Protein AF-A0A6B3IDU0-F1 (afdb_monomer)

Mean predicted aligned error: 4.86 Å

Solvent-accessible surface area (backbone atoms only — not comparable to full-atom values): 6819 Å² total; per-residue (Å²): 132,89,89,70,59,67,70,58,56,51,50,53,56,54,69,70,47,87,45,62,34,51,61,68,54,34,66,73,42,41,53,74,62,58,71,74,52,50,71,66,61,57,57,69,52,34,44,74,74,68,53,66,44,66,56,91,91,54,57,40,44,40,74,46,51,68,69,54,53,53,48,51,54,50,52,57,65,67,66,50,95,47,47,75,79,62,84,89,85,80,62,93,84,54,52,72,68,60,46,50,51,53,54,48,49,42,48,73,66,59,81

Secondary structure (DSSP, 8-state):
-----HHHHHHHHHHT---EE-HHHHHHS-HHHHHTS-HHHHHHT-EE-S-EE--TT-SS-EE--HHHHHHHHHHHHHH-SSGGG------TTS-HHHHHHHHHHHHHHT-

Foldseek 3Di:
DDDDDPVRVLVVVLVPDPAEDEQVNQVPDFPVRVVPDDPVRVSVNHYYDADWDAPVPRRTIGGDHPVVVVVVVVVVLVPDPDLVVDDFDDDPVDDPVVVVVSVVVSVVSPD

pLDDT: mean 92.63, std 10.54, range [47.56, 98.62]

Structure (mmCIF, N/CA/C/O backbone):
data_AF-A0A6B3IDU0-F1
#
_entry.id   AF-A0A6B3IDU0-F1
#
loop_
_atom_site.group_PDB
_atom_site.id
_atom_site.type_symbol
_atom_site.label_atom_id
_atom_site.label_alt_id
_atom_site.label_comp_id
_atom_site.label_asym_id
_atom_site.label_entity_id
_atom_site.label_seq_id
_atom_site.pdbx_PDB_ins_code
_atom_site.Cartn_x
_atom_site.Cartn_y
_atom_site.Cartn_z
_atom_site.occupancy
_atom_site.B_iso_or_equiv
_atom_site.auth_seq_id
_atom_site.auth_comp_id
_atom_site.auth_asym_id
_atom_site.auth_atom_id
_atom_site.pdbx_PDB_model_num
ATOM 1 N N . THR A 1 1 ? 36.444 5.168 0.606 1.00 47.56 1 THR A N 1
ATOM 2 C CA . THR A 1 1 ? 35.590 3.972 0.461 1.00 47.56 1 THR A CA 1
ATOM 3 C C . THR A 1 1 ? 34.198 4.392 0.865 1.00 47.56 1 THR A C 1
ATOM 5 O O . THR A 1 1 ? 34.074 4.953 1.944 1.00 47.56 1 THR A O 1
ATOM 8 N N . ALA A 1 2 ? 33.198 4.278 -0.009 1.00 50.19 2 ALA A N 1
ATOM 9 C CA . ALA A 1 2 ? 31.822 4.598 0.369 1.00 50.19 2 ALA A CA 1
ATOM 10 C C . ALA A 1 2 ? 31.266 3.415 1.167 1.00 50.19 2 ALA A C 1
ATOM 12 O O . ALA A 1 2 ? 31.223 2.303 0.647 1.00 50.19 2 ALA A O 1
ATOM 13 N N . GLU A 1 3 ? 30.906 3.642 2.424 1.00 48.06 3 GLU A N 1
ATOM 14 C CA . GLU A 1 3 ? 30.208 2.656 3.241 1.00 48.06 3 GLU A CA 1
ATOM 15 C C . GLU A 1 3 ? 28.713 2.871 3.008 1.00 48.06 3 GLU A C 1
ATOM 17 O O . GLU A 1 3 ? 28.157 3.906 3.374 1.00 48.06 3 GLU A O 1
ATOM 22 N N . PHE A 1 4 ? 28.075 1.944 2.299 1.00 59.47 4 PHE A N 1
ATOM 23 C CA . PHE A 1 4 ? 26.640 1.992 2.065 1.00 59.47 4 PHE A CA 1
ATOM 24 C C . PHE A 1 4 ? 26.012 0.669 2.474 1.00 59.47 4 PHE A C 1
ATOM 26 O O . PHE A 1 4 ? 26.551 -0.407 2.222 1.00 59.47 4 PHE A O 1
ATOM 33 N N . CYS A 1 5 ? 24.840 0.756 3.097 1.00 72.94 5 CYS A N 1
ATOM 34 C CA . CYS A 1 5 ? 23.978 -0.399 3.274 1.00 72.94 5 CYS A CA 1
ATOM 35 C C . CYS A 1 5 ? 23.537 -0.878 1.883 1.00 72.94 5 CYS A C 1
ATOM 37 O O . CYS A 1 5 ? 22.957 -0.100 1.124 1.00 72.94 5 CYS A O 1
ATOM 39 N N . GLU A 1 6 ? 23.804 -2.140 1.542 1.00 71.12 6 GLU A N 1
ATOM 40 C CA . GLU A 1 6 ? 23.439 -2.757 0.256 1.00 71.12 6 GLU A CA 1
ATOM 41 C C . GLU A 1 6 ? 21.953 -2.543 -0.082 1.00 71.12 6 GLU A C 1
ATOM 43 O O . GLU A 1 6 ? 21.605 -2.156 -1.199 1.00 71.12 6 GLU A O 1
ATOM 48 N N . ASN A 1 7 ? 21.081 -2.670 0.923 1.00 69.56 7 ASN A N 1
ATOM 49 C CA . ASN A 1 7 ? 19.646 -2.414 0.785 1.00 69.56 7 ASN A CA 1
ATOM 50 C C . ASN A 1 7 ? 19.338 -0.950 0.435 1.00 69.56 7 ASN A C 1
ATOM 52 O O . ASN A 1 7 ? 18.393 -0.677 -0.305 1.00 69.56 7 ASN A O 1
ATOM 56 N N . GLY A 1 8 ? 20.141 -0.010 0.940 1.00 71.06 8 GLY A N 1
ATOM 57 C CA . GLY A 1 8 ? 20.034 1.409 0.609 1.00 71.06 8 GLY A CA 1
ATOM 58 C C . GLY A 1 8 ? 20.405 1.687 -0.848 1.00 71.06 8 GLY A C 1
ATOM 59 O O . GLY A 1 8 ? 19.652 2.353 -1.552 1.00 71.06 8 GLY A O 1
ATOM 60 N N . ALA A 1 9 ? 21.513 1.122 -1.335 1.00 74.50 9 ALA A N 1
ATOM 61 C CA . ALA A 1 9 ? 21.925 1.286 -2.731 1.00 74.50 9 ALA A CA 1
ATOM 62 C C . ALA A 1 9 ? 20.937 0.643 -3.716 1.00 74.50 9 ALA A C 1
ATOM 64 O O . ALA A 1 9 ? 20.607 1.245 -4.740 1.00 74.50 9 ALA A O 1
ATOM 65 N N . LYS A 1 10 ? 20.412 -0.546 -3.387 1.00 74.81 10 LYS A N 1
ATOM 66 C CA . LYS A 1 10 ? 19.374 -1.213 -4.182 1.00 74.81 10 LYS A CA 1
ATOM 67 C C . LYS A 1 10 ? 18.106 -0.363 -4.283 1.00 74.81 10 LYS A C 1
ATOM 69 O O . LYS A 1 10 ? 17.592 -0.173 -5.380 1.00 74.81 10 LYS A O 1
ATOM 74 N N . ALA A 1 11 ? 17.643 0.191 -3.163 1.00 75.19 11 ALA A N 1
ATOM 75 C CA . ALA A 1 11 ? 16.462 1.046 -3.134 1.00 75.19 11 ALA A CA 1
ATOM 76 C C . ALA A 1 11 ? 16.614 2.293 -4.016 1.00 75.19 11 ALA A C 1
ATOM 78 O O . ALA A 1 11 ? 15.707 2.610 -4.778 1.00 75.19 11 ALA A O 1
ATOM 79 N N . VAL A 1 12 ? 17.768 2.965 -3.953 1.00 78.25 12 VAL A N 1
ATOM 80 C CA . VAL A 1 12 ? 18.049 4.142 -4.793 1.00 78.25 12 VAL A CA 1
ATOM 81 C C . VAL A 1 12 ? 18.056 3.768 -6.278 1.00 78.25 12 VAL A C 1
ATOM 83 O O . VAL A 1 12 ? 17.493 4.490 -7.098 1.00 78.25 12 VAL A O 1
ATOM 86 N N . ALA A 1 13 ? 18.656 2.630 -6.637 1.00 78.00 13 ALA A N 1
ATOM 87 C CA . ALA A 1 13 ? 18.668 2.155 -8.020 1.00 78.00 13 ALA A CA 1
ATOM 88 C C . ALA A 1 13 ? 17.258 1.807 -8.534 1.00 78.00 13 ALA A C 1
ATOM 90 O O . ALA A 1 13 ? 16.927 2.115 -9.679 1.00 78.00 13 ALA A O 1
ATOM 91 N N . GLU A 1 14 ? 16.422 1.191 -7.695 1.00 82.44 14 GLU A N 1
ATOM 92 C CA . GLU A 1 14 ? 15.023 0.891 -8.017 1.00 82.44 14 GLU A CA 1
ATOM 93 C C . GLU A 1 14 ? 14.173 2.164 -8.131 1.00 82.44 14 GLU A C 1
ATOM 95 O O . GLU A 1 14 ? 13.325 2.251 -9.014 1.00 82.44 14 GLU A O 1
ATOM 100 N N . GLU A 1 15 ? 14.426 3.180 -7.305 1.00 80.25 15 GLU A N 1
ATOM 101 C CA . GLU A 1 15 ? 13.730 4.468 -7.371 1.00 80.25 15 GLU A CA 1
ATOM 102 C C . GLU A 1 15 ? 14.104 5.276 -8.624 1.00 80.25 15 GLU A C 1
ATOM 104 O O . GLU A 1 15 ? 13.239 5.898 -9.245 1.00 80.25 15 GLU A O 1
ATOM 109 N N . ALA A 1 16 ? 15.373 5.222 -9.037 1.00 86.00 16 ALA A N 1
ATOM 110 C CA . ALA A 1 16 ? 15.890 5.915 -10.217 1.00 86.00 16 ALA A CA 1
ATOM 111 C C . ALA A 1 16 ? 15.565 5.214 -11.553 1.00 86.00 16 ALA A C 1
ATOM 113 O O . ALA A 1 16 ? 15.979 5.683 -12.617 1.00 86.00 16 ALA A O 1
ATOM 114 N N . THR A 1 17 ? 14.847 4.086 -11.531 1.00 89.44 17 THR A N 1
ATOM 115 C CA . THR A 1 17 ? 14.496 3.348 -12.749 1.00 89.44 17 THR A CA 1
ATOM 116 C C . THR A 1 17 ? 13.608 4.169 -13.689 1.00 89.44 17 THR A C 1
ATOM 118 O O . THR A 1 17 ? 12.692 4.875 -13.271 1.00 89.44 17 THR A O 1
ATOM 121 N N . LEU A 1 18 ? 13.832 4.021 -14.997 1.00 93.06 18 LEU A N 1
ATOM 122 C CA . LEU A 1 18 ? 12.943 4.565 -16.033 1.00 93.06 18 LEU A CA 1
ATOM 123 C C . LEU A 1 18 ? 11.865 3.562 -16.470 1.00 93.06 18 LEU A C 1
ATOM 125 O O . LEU A 1 18 ? 10.950 3.926 -17.211 1.00 93.06 18 LEU A O 1
ATOM 129 N N . ARG A 1 19 ? 11.965 2.300 -16.029 1.00 95.12 19 ARG A N 1
ATOM 130 C CA . ARG A 1 19 ? 10.977 1.261 -16.340 1.00 95.12 19 ARG A CA 1
ATOM 131 C C . ARG A 1 19 ? 9.697 1.507 -15.553 1.00 95.12 19 ARG A C 1
ATOM 133 O O . ARG A 1 19 ? 9.732 1.936 -14.400 1.00 95.12 19 ARG A O 1
ATOM 140 N N . ARG A 1 20 ? 8.564 1.206 -16.176 1.00 95.44 20 ARG A N 1
ATOM 141 C CA . ARG A 1 20 ? 7.237 1.430 -15.610 1.00 95.44 20 ARG A CA 1
ATOM 142 C C . ARG A 1 20 ? 6.427 0.152 -15.683 1.00 95.44 20 ARG A C 1
ATOM 144 O O . ARG A 1 20 ? 6.359 -0.471 -16.738 1.00 95.44 20 ARG A O 1
ATOM 151 N N . VAL A 1 21 ? 5.780 -0.166 -14.574 1.00 97.06 21 VAL A N 1
ATOM 152 C CA . VAL A 1 21 ? 4.758 -1.200 -14.484 1.00 97.06 21 VAL A 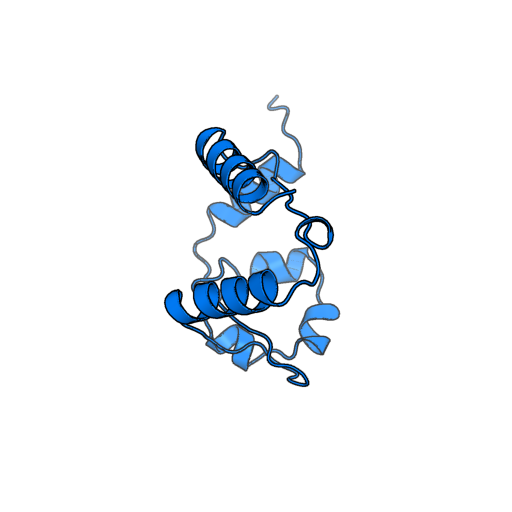CA 1
ATOM 153 C C . VAL A 1 21 ? 3.411 -0.509 -14.658 1.00 97.06 21 VAL A C 1
ATOM 155 O O . VAL A 1 21 ? 2.944 0.201 -13.764 1.00 97.06 21 VAL A O 1
ATOM 158 N N . THR A 1 22 ? 2.835 -0.678 -15.846 1.00 95.94 22 THR A N 1
ATOM 159 C CA . THR A 1 22 ? 1.499 -0.197 -16.213 1.00 95.94 22 THR A CA 1
ATOM 160 C C . THR A 1 22 ? 0.437 -1.228 -15.818 1.00 95.94 22 THR A C 1
ATOM 162 O O . THR A 1 22 ? 0.772 -2.378 -15.527 1.00 95.94 22 THR A O 1
ATOM 165 N N . PRO A 1 23 ? -0.856 -0.870 -15.829 1.00 95.44 23 PRO A N 1
ATOM 166 C CA . PRO A 1 23 ? -1.935 -1.831 -15.593 1.00 95.44 23 PRO A CA 1
ATOM 167 C C . PRO A 1 23 ? -1.909 -3.063 -16.501 1.00 95.44 23 PRO A C 1
ATOM 169 O O . PRO A 1 23 ? -2.250 -4.148 -16.039 1.00 95.44 23 PRO A O 1
ATOM 172 N N . ASP A 1 24 ? -1.434 -2.938 -17.741 1.00 95.88 24 ASP A N 1
ATOM 173 C CA . ASP A 1 24 ? -1.317 -4.076 -18.663 1.00 95.88 24 ASP A CA 1
ATOM 174 C C . ASP A 1 24 ? -0.414 -5.187 -18.107 1.00 95.88 24 ASP A C 1
ATOM 176 O O . ASP A 1 24 ? -0.669 -6.368 -18.341 1.00 95.88 24 ASP A O 1
ATOM 180 N N . PHE A 1 25 ? 0.613 -4.835 -17.323 1.00 97.62 25 PHE A N 1
ATOM 181 C CA . PHE A 1 25 ? 1.454 -5.822 -16.646 1.00 97.62 25 PHE A CA 1
ATOM 182 C C . PHE A 1 25 ? 0.627 -6.671 -15.677 1.00 97.62 25 PHE A C 1
ATOM 184 O O . PHE A 1 25 ? 0.713 -7.895 -15.701 1.00 97.62 25 PHE A O 1
ATOM 191 N N . PHE A 1 26 ? -0.199 -6.032 -14.852 1.00 97.38 26 PHE A N 1
ATOM 192 C CA . PHE A 1 26 ? -1.033 -6.718 -13.871 1.00 97.38 26 PHE A CA 1
ATOM 193 C C . PHE A 1 26 ? -2.171 -7.511 -14.521 1.00 97.38 26 PHE A C 1
ATOM 195 O O . PHE A 1 26 ? -2.460 -8.627 -14.095 1.00 97.38 26 PHE A O 1
ATOM 202 N N . ALA A 1 27 ? -2.738 -7.003 -15.618 1.00 95.50 27 ALA A N 1
ATOM 203 C CA . ALA A 1 27 ? -3.691 -7.756 -16.427 1.00 95.50 27 ALA A CA 1
ATOM 204 C C . ALA A 1 27 ? -3.049 -9.017 -17.038 1.00 95.50 27 ALA A C 1
ATOM 206 O O . ALA A 1 27 ? -3.694 -10.061 -17.126 1.00 95.50 27 ALA A O 1
ATOM 207 N N . ALA A 1 28 ? -1.768 -8.957 -17.418 1.00 96.75 28 ALA A N 1
ATOM 208 C CA . ALA A 1 28 ? -1.048 -10.073 -18.029 1.00 96.75 28 ALA A CA 1
ATOM 209 C C . ALA A 1 28 ? -0.546 -11.134 -17.030 1.00 96.75 28 ALA A C 1
ATOM 211 O O . ALA A 1 28 ? -0.449 -12.303 -17.412 1.00 96.75 28 ALA A O 1
ATOM 212 N N . HIS A 1 29 ? -0.331 -10.80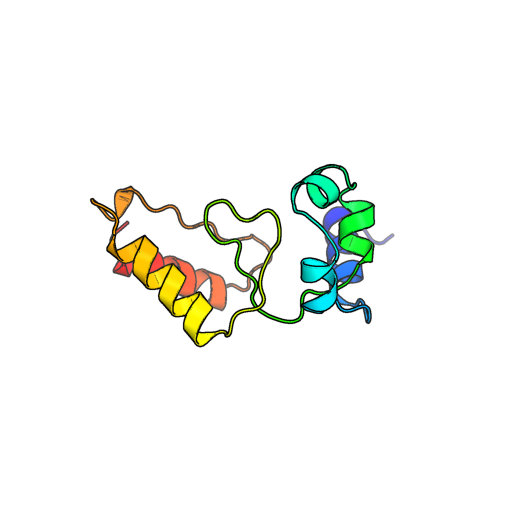2 -15.752 1.00 97.81 29 HIS A N 1
ATOM 213 C CA . HIS A 1 29 ? 0.260 -11.724 -14.767 1.00 97.81 29 HIS A CA 1
ATOM 214 C C . HIS A 1 29 ? -0.709 -12.096 -13.627 1.00 97.81 29 HIS A C 1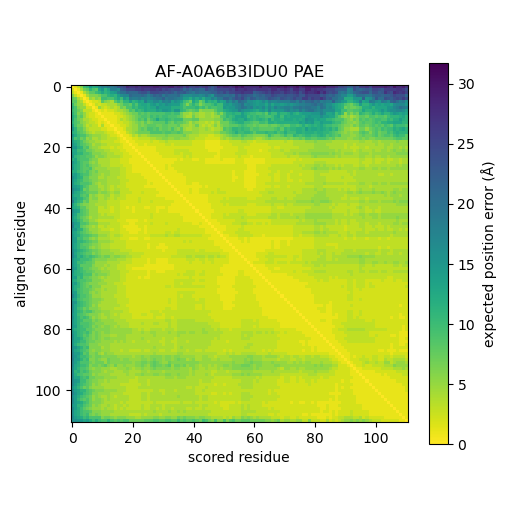
ATOM 216 O O . HIS A 1 29 ? -1.068 -11.221 -12.836 1.00 97.81 29 HIS A O 1
ATOM 222 N N . PRO A 1 30 ? -1.101 -13.380 -13.483 1.00 98.12 30 PRO A N 1
ATOM 223 C CA . PRO A 1 30 ? -1.797 -13.845 -12.288 1.00 98.12 30 PRO A CA 1
ATOM 224 C C . PRO A 1 30 ? -0.945 -13.660 -11.033 1.00 98.12 30 PRO A C 1
ATOM 226 O O . PRO A 1 30 ? 0.276 -13.811 -11.071 1.00 98.12 30 PRO A O 1
ATOM 229 N N . VAL A 1 31 ? -1.593 -13.458 -9.891 1.00 98.00 31 VAL A N 1
ATOM 230 C CA . VAL A 1 31 ? -0.944 -13.388 -8.575 1.00 98.00 31 VAL A CA 1
ATOM 231 C C . VAL A 1 31 ? -0.131 -14.652 -8.294 1.00 98.00 31 VAL A C 1
ATOM 233 O O . VAL A 1 31 ? 0.986 -14.558 -7.792 1.00 98.00 31 VAL A O 1
ATOM 236 N N . ALA A 1 32 ? -0.650 -15.824 -8.673 1.00 98.12 32 ALA A N 1
ATOM 237 C CA . ALA A 1 32 ? 0.053 -17.095 -8.506 1.00 98.12 32 ALA A CA 1
ATOM 238 C C . ALA A 1 32 ? 1.386 -17.142 -9.277 1.00 98.12 32 ALA A C 1
ATOM 240 O O . ALA A 1 32 ? 2.378 -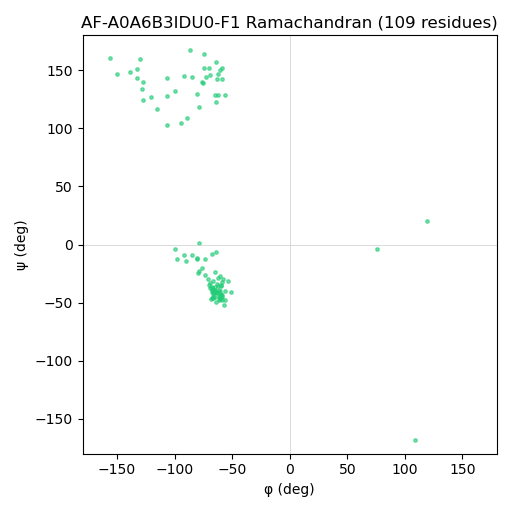17.611 -8.734 1.00 98.12 32 ALA A O 1
ATOM 241 N N . ASP A 1 33 ? 1.436 -16.596 -10.497 1.00 97.94 33 ASP A N 1
ATOM 242 C CA . ASP A 1 33 ? 2.679 -16.491 -11.274 1.00 97.94 33 ASP A CA 1
ATOM 243 C C . ASP A 1 33 ? 3.657 -15.515 -10.606 1.00 97.94 33 ASP A C 1
ATOM 245 O O . ASP A 1 33 ? 4.827 -15.834 -10.401 1.00 97.94 33 ASP A O 1
ATOM 249 N N . LEU A 1 34 ? 3.173 -14.341 -10.183 1.00 97.06 34 LEU A N 1
ATOM 250 C CA . LEU A 1 34 ? 4.003 -13.345 -9.496 1.00 97.06 34 LEU A CA 1
ATOM 251 C C . LEU A 1 34 ? 4.624 -13.890 -8.200 1.00 97.06 34 LEU A C 1
ATOM 253 O O . LEU A 1 34 ? 5.767 -13.548 -7.893 1.00 97.06 34 LEU A O 1
ATOM 257 N N . ALA A 1 35 ? 3.910 -14.754 -7.473 1.00 97.19 35 ALA A N 1
ATOM 258 C CA . ALA A 1 35 ? 4.387 -15.384 -6.242 1.00 97.19 35 ALA A CA 1
ATOM 259 C C . ALA A 1 35 ? 5.586 -16.328 -6.459 1.00 97.19 35 ALA A C 1
ATOM 261 O O . ALA A 1 35 ? 6.371 -16.540 -5.535 1.00 97.19 35 ALA A O 1
ATOM 262 N N . GLU A 1 36 ? 5.767 -16.861 -7.671 1.00 97.94 36 GLU A N 1
ATOM 263 C CA . GLU A 1 36 ? 6.910 -17.712 -8.029 1.00 97.94 36 GLU A CA 1
ATOM 264 C C . GLU A 1 36 ? 8.148 -16.902 -8.457 1.00 97.94 36 GLU A C 1
ATOM 266 O O . GLU A 1 36 ? 9.242 -17.451 -8.634 1.00 97.94 36 GLU A O 1
ATOM 271 N N . ARG A 1 37 ? 8.012 -15.583 -8.645 1.00 97.62 37 ARG A N 1
ATOM 272 C CA . ARG A 1 37 ? 9.102 -14.722 -9.116 1.00 97.62 37 ARG A CA 1
ATOM 273 C C . ARG A 1 37 ? 9.981 -14.255 -7.963 1.00 97.62 37 ARG A C 1
ATOM 275 O O . ARG A 1 37 ? 9.525 -13.936 -6.870 1.00 97.62 37 ARG A O 1
ATOM 282 N N . SER A 1 38 ? 11.283 -14.147 -8.222 1.00 96.69 38 SER A N 1
ATOM 283 C CA . SER A 1 38 ? 12.213 -13.604 -7.232 1.00 96.69 38 SER A CA 1
ATOM 284 C C . SER A 1 38 ? 11.994 -12.103 -7.031 1.00 96.69 38 SER A C 1
ATOM 286 O O . SER A 1 38 ? 11.644 -11.381 -7.965 1.00 96.69 38 SER A O 1
ATOM 288 N N . GLY A 1 39 ? 12.305 -11.594 -5.835 1.00 91.38 39 GLY A N 1
ATOM 289 C CA . GLY A 1 39 ? 12.265 -10.151 -5.570 1.00 91.38 39 GLY A CA 1
ATOM 290 C C . GLY A 1 39 ? 13.167 -9.340 -6.509 1.00 91.38 39 GLY A C 1
ATOM 291 O O . GLY A 1 39 ? 12.844 -8.207 -6.847 1.00 91.38 39 GLY A O 1
ATOM 292 N N . TYR A 1 40 ? 14.272 -9.928 -6.985 1.00 91.06 40 TYR A N 1
ATOM 293 C CA . TYR A 1 40 ? 15.099 -9.315 -8.026 1.00 91.06 40 TYR A CA 1
ATOM 294 C C . TYR A 1 40 ? 14.331 -9.183 -9.344 1.00 91.06 40 TYR A C 1
ATOM 296 O O . TYR A 1 40 ? 14.288 -8.096 -9.912 1.00 91.06 40 TYR A O 1
ATOM 304 N N . TRP A 1 41 ? 13.688 -10.259 -9.809 1.00 95.62 41 TRP A N 1
ATOM 305 C CA . TRP A 1 41 ? 12.878 -10.219 -11.025 1.00 95.62 41 TRP A CA 1
ATOM 306 C C . TRP A 1 41 ? 11.748 -9.193 -10.906 1.00 95.62 41 TRP A C 1
ATOM 308 O O . TRP A 1 41 ? 11.580 -8.383 -11.814 1.00 95.62 41 TRP A O 1
ATOM 318 N N . LEU A 1 42 ? 11.036 -9.171 -9.773 1.00 94.94 42 LEU A N 1
ATOM 319 C CA . LEU A 1 42 ? 9.951 -8.218 -9.511 1.00 94.94 42 LEU A CA 1
ATOM 320 C C . LEU A 1 42 ? 10.456 -6.768 -9.547 1.00 94.94 42 LEU A C 1
ATOM 322 O O . LEU A 1 42 ? 9.888 -5.936 -10.252 1.00 94.94 42 LEU A O 1
ATOM 326 N N . GLY A 1 43 ? 11.577 -6.475 -8.880 1.00 91.50 43 GLY A N 1
ATOM 327 C CA . GLY A 1 43 ? 12.186 -5.140 -8.893 1.00 91.50 43 GLY A CA 1
ATOM 328 C C . GLY A 1 43 ? 12.645 -4.686 -10.286 1.00 91.50 43 GLY A C 1
ATOM 329 O O . GLY A 1 43 ? 12.623 -3.496 -10.596 1.00 91.50 43 GLY A O 1
ATOM 330 N N . GLN A 1 44 ? 13.007 -5.619 -11.176 1.00 93.31 44 GLN A N 1
ATOM 331 C CA . GLN A 1 44 ? 13.404 -5.291 -12.550 1.00 93.31 44 GLN A CA 1
ATOM 332 C C . GLN A 1 44 ? 12.236 -4.882 -13.465 1.00 93.31 44 GLN A C 1
ATOM 334 O O . GLN A 1 44 ? 12.511 -4.325 -14.534 1.00 93.31 44 GLN A O 1
ATOM 339 N N . GLN A 1 45 ? 10.975 -5.095 -13.067 1.00 95.19 45 GLN A N 1
ATOM 340 C CA . GLN A 1 45 ? 9.804 -4.718 -13.876 1.00 95.19 45 GLN A CA 1
ATOM 341 C C . GLN A 1 45 ? 9.566 -3.199 -13.891 1.00 95.19 45 GLN A C 1
ATOM 343 O O . GLN A 1 45 ? 9.065 -2.652 -14.873 1.00 95.19 45 GLN A O 1
ATOM 348 N N . GLY A 1 46 ? 10.018 -2.493 -12.851 1.00 94.62 46 GLY A N 1
ATOM 349 C CA . GLY A 1 46 ? 9.983 -1.035 -12.768 1.00 94.62 46 GLY A CA 1
ATOM 350 C C . GLY A 1 46 ? 8.960 -0.490 -11.776 1.00 94.62 46 GLY A C 1
ATOM 351 O O . GLY A 1 46 ? 8.412 -1.210 -10.945 1.00 94.62 46 GLY A O 1
ATOM 352 N N . ARG A 1 47 ? 8.719 0.821 -11.850 1.00 95.25 47 ARG A N 1
ATOM 353 C CA . ARG A 1 47 ? 7.855 1.537 -10.905 1.00 95.25 47 ARG A CA 1
ATOM 354 C C . ARG A 1 47 ? 6.380 1.365 -11.264 1.00 95.25 47 ARG A C 1
ATOM 356 O O . ARG A 1 47 ? 5.992 1.652 -12.395 1.00 95.25 47 ARG A O 1
ATOM 363 N N . ILE A 1 48 ? 5.561 0.971 -10.290 1.00 95.62 48 ILE A N 1
ATOM 364 C CA . ILE A 1 48 ? 4.096 0.944 -10.411 1.00 95.62 48 ILE A CA 1
ATOM 365 C C . ILE A 1 48 ? 3.582 2.368 -10.645 1.00 95.62 48 ILE A C 1
ATOM 367 O O . ILE A 1 48 ? 3.942 3.291 -9.911 1.00 95.62 48 ILE A O 1
ATOM 371 N N . THR A 1 49 ? 2.764 2.556 -11.682 1.00 95.75 49 THR A N 1
ATOM 372 C CA . THR A 1 49 ? 2.337 3.897 -12.120 1.00 95.75 49 THR A CA 1
ATOM 373 C C . THR A 1 49 ? 0.970 4.333 -11.609 1.00 95.75 49 THR A C 1
ATOM 375 O O . THR A 1 49 ? 0.633 5.506 -11.743 1.00 95.75 49 THR A O 1
ATOM 378 N N . GLN A 1 50 ? 0.175 3.420 -11.053 1.00 96.00 50 GLN A N 1
ATOM 379 C CA . GLN A 1 50 ? -1.190 3.692 -10.607 1.00 96.00 50 GLN A CA 1
ATOM 380 C C . GLN A 1 50 ? -1.641 2.699 -9.529 1.00 96.00 50 GLN A C 1
ATOM 382 O O . GLN A 1 50 ? -1.059 1.615 -9.436 1.00 96.00 50 GLN A O 1
ATOM 387 N N . PRO A 1 51 ? -2.675 3.038 -8.741 1.00 97.56 51 PRO A N 1
ATOM 388 C CA . PRO A 1 51 ? -3.281 2.100 -7.812 1.00 97.56 51 PRO A CA 1
ATOM 389 C C . PRO A 1 51 ? -3.817 0.857 -8.527 1.00 97.56 51 PRO A C 1
ATOM 391 O O . PRO A 1 51 ? -4.365 0.927 -9.632 1.00 97.56 51 PRO A O 1
ATOM 394 N N . VAL A 1 52 ? -3.665 -0.281 -7.862 1.00 97.19 52 VAL A N 1
ATOM 395 C CA . VAL A 1 52 ? -4.235 -1.554 -8.289 1.00 97.19 52 VAL A CA 1
ATOM 396 C C . VAL A 1 52 ? -4.913 -2.236 -7.110 1.00 97.19 52 VAL A C 1
ATOM 398 O O . VAL A 1 52 ? -4.521 -2.029 -5.962 1.00 97.19 52 VAL A O 1
ATOM 401 N N . TYR A 1 53 ? -5.930 -3.035 -7.395 1.00 97.56 53 TYR A N 1
ATOM 402 C CA . TYR A 1 53 ? -6.747 -3.730 -6.410 1.00 97.56 53 TYR A CA 1
ATOM 403 C C . TYR A 1 53 ? -6.914 -5.186 -6.816 1.00 97.56 53 TYR A C 1
ATOM 405 O O . TYR A 1 53 ? -7.007 -5.484 -8.000 1.00 97.56 53 TYR A O 1
ATOM 413 N N . LEU A 1 54 ? -6.919 -6.093 -5.847 1.00 97.50 54 LEU A N 1
ATOM 414 C CA . LEU A 1 54 ? -7.220 -7.500 -6.075 1.00 97.50 54 LEU A CA 1
ATOM 415 C C . LEU A 1 54 ? -8.614 -7.767 -5.500 1.00 97.50 54 LEU A C 1
ATOM 417 O O . LEU A 1 54 ? -8.733 -7.837 -4.276 1.00 97.50 54 LEU A O 1
ATOM 421 N N . PRO A 1 55 ? -9.659 -7.871 -6.341 1.00 96.69 55 PRO A N 1
ATOM 422 C CA . PRO A 1 55 ? -10.984 -8.247 -5.871 1.00 96.69 55 PRO A CA 1
ATOM 423 C C . PRO A 1 55 ? -10.975 -9.609 -5.183 1.00 96.69 55 PRO A C 1
ATOM 425 O O . PRO A 1 55 ? -10.172 -10.487 -5.511 1.00 96.69 55 PRO A O 1
ATOM 428 N N . GLU A 1 56 ? -11.901 -9.805 -4.250 1.00 96.44 56 GLU A N 1
ATOM 429 C CA . GLU A 1 56 ? -12.064 -11.095 -3.589 1.00 96.44 56 GLU A CA 1
ATOM 430 C C . GLU A 1 56 ? -12.312 -12.208 -4.622 1.00 96.44 56 GLU A C 1
ATOM 432 O O . GLU A 1 56 ? -13.164 -12.095 -5.504 1.00 96.44 56 GLU A O 1
ATOM 437 N N . GLY A 1 57 ? -11.525 -13.282 -4.534 1.00 97.50 57 GLY A N 1
ATOM 438 C CA . GLY A 1 57 ? -11.597 -14.421 -5.452 1.00 97.50 57 GLY A CA 1
ATOM 439 C C . GLY A 1 57 ? -10.982 -14.197 -6.840 1.00 97.50 57 GLY A C 1
ATOM 440 O O . GLY A 1 57 ? -10.923 -15.152 -7.615 1.00 97.50 57 GLY A O 1
ATOM 441 N N . ALA A 1 58 ? -10.502 -12.992 -7.165 1.00 97.88 58 ALA A N 1
ATOM 442 C CA . ALA A 1 58 ? -9.793 -12.741 -8.417 1.00 97.88 58 ALA A CA 1
ATOM 443 C C . ALA A 1 58 ? -8.367 -13.315 -8.386 1.00 97.88 58 ALA A C 1
ATOM 445 O O . ALA A 1 58 ? -7.727 -13.406 -7.338 1.00 97.88 58 ALA A O 1
ATOM 446 N N . ASP A 1 59 ? -7.845 -13.675 -9.559 1.00 98.19 59 ASP A N 1
ATOM 447 C CA . ASP A 1 59 ? -6.475 -14.168 -9.727 1.00 98.19 59 ASP A CA 1
ATOM 448 C C . ASP A 1 59 ? -5.509 -13.090 -10.241 1.00 98.19 59 ASP A C 1
ATOM 450 O O . ASP A 1 59 ? -4.315 -13.357 -10.363 1.00 98.19 59 ASP A O 1
ATOM 454 N N . ARG A 1 60 ? -5.998 -11.880 -10.545 1.00 98.38 60 ARG A N 1
ATOM 455 C CA . ARG A 1 60 ? -5.240 -10.765 -11.133 1.00 98.38 60 ARG A CA 1
ATOM 456 C C . ARG A 1 60 ? -5.622 -9.441 -10.494 1.00 98.38 60 ARG A C 1
ATOM 458 O O . ARG A 1 60 ? -6.769 -9.225 -10.119 1.00 98.38 60 ARG A O 1
ATOM 465 N N . TYR A 1 61 ? -4.648 -8.540 -10.430 1.00 98.12 61 TYR A N 1
ATOM 466 C CA . TYR A 1 61 ? -4.880 -7.169 -10.000 1.00 98.12 61 TYR A CA 1
ATOM 467 C C . TYR A 1 61 ? -5.562 -6.351 -11.104 1.00 98.12 61 TYR A C 1
ATOM 469 O O . TYR A 1 61 ? -5.184 -6.417 -12.274 1.00 98.12 61 TYR A O 1
ATOM 477 N N . GLU A 1 62 ? -6.509 -5.513 -10.704 1.00 97.44 62 GLU A N 1
ATOM 478 C CA . GLU A 1 62 ? -7.228 -4.570 -11.548 1.00 97.44 62 GLU A CA 1
ATOM 479 C C . GLU A 1 62 ? -6.761 -3.138 -11.296 1.00 97.44 62 GLU A C 1
ATOM 481 O O . GLU A 1 62 ? -6.483 -2.729 -10.168 1.00 97.44 62 GLU A O 1
ATOM 486 N N . ALA A 1 63 ? -6.703 -2.349 -12.362 1.00 97.62 63 ALA A N 1
ATOM 487 C CA . ALA A 1 63 ? -6.488 -0.914 -12.288 1.00 97.62 63 ALA A CA 1
ATOM 488 C C . ALA A 1 63 ? -7.657 -0.216 -11.589 1.00 97.62 63 ALA A C 1
ATOM 490 O O . ALA A 1 63 ? -8.793 -0.341 -12.042 1.00 97.62 63 ALA A O 1
ATOM 491 N N . ILE A 1 64 ? -7.378 0.608 -10.579 1.00 97.94 64 ILE A N 1
ATOM 492 C CA . ILE A 1 64 ? -8.397 1.478 -9.980 1.00 97.94 64 ILE A CA 1
ATOM 493 C C . ILE A 1 64 ? -7.906 2.922 -9.887 1.00 97.94 64 ILE A C 1
ATOM 495 O O . ILE A 1 64 ? -6.708 3.204 -9.953 1.00 97.94 64 ILE A O 1
ATOM 499 N N . THR A 1 65 ? -8.844 3.860 -9.759 1.00 98.19 65 THR A N 1
ATOM 500 C CA . THR A 1 65 ? -8.497 5.269 -9.550 1.00 98.19 65 THR A CA 1
ATOM 501 C C . THR A 1 65 ? -8.014 5.504 -8.118 1.00 98.19 65 THR A C 1
ATOM 503 O O . THR A 1 65 ? -8.247 4.687 -7.223 1.00 98.19 65 THR A O 1
ATOM 506 N N . TRP A 1 66 ? -7.365 6.645 -7.879 1.00 98.19 66 TRP A N 1
ATOM 507 C CA . TRP A 1 66 ? -6.990 7.056 -6.524 1.00 98.19 66 TRP A CA 1
ATOM 508 C C . TRP A 1 66 ? -8.211 7.242 -5.625 1.00 98.19 66 TRP A C 1
ATOM 510 O O . TRP A 1 66 ? -8.186 6.816 -4.475 1.00 98.19 66 TRP A O 1
ATOM 520 N N . GLU A 1 67 ? -9.298 7.806 -6.152 1.00 98.62 67 GLU A N 1
ATOM 521 C CA . GLU A 1 67 ? -10.552 7.982 -5.418 1.00 98.62 67 GLU A CA 1
ATOM 522 C C . GLU A 1 67 ? -11.112 6.633 -4.968 1.00 98.62 67 GLU A C 1
ATOM 524 O O . GLU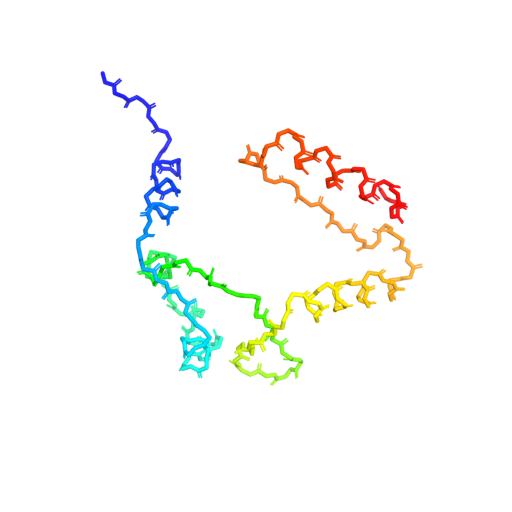 A 1 67 ? -11.490 6.488 -3.806 1.00 98.62 67 GLU A O 1
ATOM 529 N N . ARG A 1 68 ? -11.112 5.618 -5.849 1.00 98.38 68 ARG A N 1
ATOM 530 C CA . ARG A 1 68 ? -11.559 4.277 -5.457 1.00 98.38 68 ARG A CA 1
ATOM 531 C C . ARG A 1 68 ? -10.606 3.636 -4.453 1.00 98.38 68 ARG A C 1
ATOM 533 O O . ARG A 1 68 ? -11.086 3.002 -3.523 1.00 98.38 68 ARG A O 1
ATOM 540 N N . ALA A 1 69 ? -9.294 3.817 -4.601 1.00 98.31 69 ALA A N 1
ATOM 541 C CA . ALA A 1 69 ? -8.319 3.267 -3.660 1.00 98.31 69 ALA A CA 1
ATOM 542 C C . ALA A 1 69 ? -8.530 3.825 -2.244 1.00 98.31 69 ALA A C 1
ATOM 544 O O . ALA A 1 69 ? -8.595 3.059 -1.285 1.00 98.31 69 ALA A O 1
ATOM 545 N N . PHE A 1 70 ? -8.716 5.143 -2.117 1.00 98.19 70 PHE A N 1
ATOM 546 C CA . PHE A 1 70 ? -9.039 5.761 -0.833 1.00 98.19 70 PHE A CA 1
ATOM 547 C C . PHE A 1 70 ? -10.402 5.320 -0.299 1.00 98.19 70 PHE A C 1
ATOM 549 O O . PHE A 1 70 ? -10.511 5.077 0.898 1.00 98.19 70 PHE A O 1
ATOM 556 N N . ALA A 1 71 ? -11.415 5.170 -1.160 1.00 98.50 71 ALA A N 1
ATOM 557 C CA . ALA A 1 71 ? -12.728 4.676 -0.748 1.00 98.50 71 ALA A CA 1
ATOM 558 C C . ALA A 1 71 ? -12.658 3.255 -0.171 1.00 98.50 71 ALA A C 1
ATOM 560 O O . ALA A 1 71 ? -13.202 3.032 0.901 1.00 98.50 71 ALA A O 1
ATOM 561 N N . VAL A 1 72 ? -11.932 2.332 -0.818 1.00 98.12 72 VAL A N 1
ATOM 562 C CA . VAL A 1 72 ? -11.723 0.965 -0.301 1.00 98.12 72 VAL A CA 1
ATOM 563 C C . VAL A 1 72 ? -11.049 1.006 1.070 1.00 98.12 72 VAL A C 1
ATOM 565 O O . VAL A 1 72 ? -11.529 0.386 2.006 1.00 98.12 72 VAL A O 1
ATOM 568 N N . ILE A 1 73 ? -9.972 1.784 1.225 1.00 97.56 73 ILE A N 1
ATOM 569 C CA . ILE A 1 73 ? -9.277 1.901 2.518 1.00 97.56 73 ILE A CA 1
ATOM 570 C C . ILE A 1 73 ? -10.223 2.437 3.606 1.00 97.56 73 ILE A C 1
ATOM 572 O O . ILE A 1 73 ? -10.216 1.929 4.724 1.00 97.56 73 ILE A O 1
ATOM 576 N N . ALA A 1 74 ? -11.044 3.445 3.293 1.00 97.94 74 ALA A N 1
ATOM 577 C CA . ALA A 1 74 ? -12.009 3.996 4.244 1.00 97.94 74 ALA A CA 1
ATOM 578 C C . ALA A 1 74 ? -13.130 3.000 4.590 1.00 97.94 74 ALA A C 1
ATOM 580 O O . ALA A 1 74 ? -13.515 2.917 5.756 1.00 97.94 74 ALA A O 1
ATOM 581 N N . GLU A 1 75 ? -13.639 2.261 3.597 1.00 98.12 75 GLU A N 1
ATOM 582 C CA . GLU A 1 75 ? -14.640 1.199 3.765 1.00 98.12 75 GLU A CA 1
ATOM 583 C C . GLU A 1 75 ? -14.133 0.135 4.751 1.00 98.12 75 GLU A C 1
ATOM 585 O O . GLU A 1 75 ? -14.801 -0.124 5.751 1.00 98.12 75 GLU A O 1
ATOM 590 N N . GLU A 1 76 ? -12.9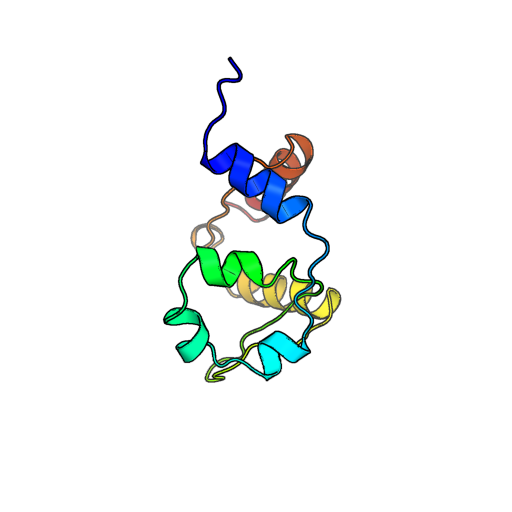26 -0.396 4.535 1.00 97.38 76 GLU A N 1
ATOM 591 C CA . GLU A 1 76 ? -12.328 -1.430 5.393 1.00 97.38 76 GLU A CA 1
ATOM 592 C C . GLU A 1 76 ? -12.043 -0.922 6.814 1.00 97.38 76 GLU A C 1
ATOM 594 O O . GLU A 1 76 ? -12.391 -1.581 7.792 1.00 97.38 76 GLU A O 1
ATOM 599 N N . LEU A 1 77 ? -11.462 0.277 6.957 1.00 98.00 77 LEU A N 1
ATOM 600 C CA . LEU A 1 77 ? -11.174 0.851 8.277 1.00 98.00 77 LEU A CA 1
ATOM 601 C C . LEU A 1 77 ? -12.452 1.149 9.078 1.00 98.00 77 LEU A C 1
ATOM 603 O O . LEU A 1 77 ? -12.472 0.966 10.291 1.00 98.00 77 LEU A O 1
ATOM 607 N N . THR A 1 78 ? -13.525 1.590 8.415 1.00 97.50 78 THR A N 1
ATOM 608 C CA . THR A 1 78 ? -14.808 1.900 9.077 1.00 97.50 78 THR A CA 1
ATOM 609 C C . THR A 1 78 ? -15.596 0.637 9.441 1.00 97.50 78 THR A C 1
ATOM 611 O O . THR A 1 78 ? -16.475 0.689 10.299 1.00 97.50 78 THR A O 1
ATOM 614 N N . ALA A 1 79 ? -15.300 -0.495 8.798 1.00 98.25 79 ALA A N 1
ATOM 615 C CA . ALA A 1 79 ? -15.956 -1.772 9.058 1.00 98.25 79 ALA A CA 1
ATOM 616 C C . ALA A 1 79 ? -15.411 -2.511 10.296 1.00 98.25 79 ALA A C 1
ATOM 618 O O . ALA A 1 79 ? -16.043 -3.469 10.745 1.00 98.25 79 ALA A O 1
ATOM 619 N N . LEU A 1 80 ? -14.267 -2.085 10.848 1.00 98.31 80 LEU A N 1
ATOM 620 C CA . LEU A 1 80 ? -13.671 -2.685 12.046 1.00 98.31 80 LEU A CA 1
ATOM 621 C C . LEU A 1 80 ? -14.583 -2.538 13.270 1.00 98.31 80 LEU A C 1
ATOM 623 O O . LEU A 1 80 ? -15.277 -1.533 13.438 1.00 98.31 80 LEU A O 1
ATOM 627 N N . ALA A 1 81 ? -14.553 -3.529 14.164 1.00 98.31 81 ALA A N 1
ATOM 628 C CA . ALA A 1 81 ? -15.360 -3.496 15.384 1.00 98.31 81 ALA A CA 1
ATOM 629 C C . ALA A 1 81 ? -14.745 -2.592 16.470 1.00 98.31 81 ALA A C 1
ATOM 631 O O . ALA A 1 81 ? -15.454 -2.118 17.361 1.00 98.31 81 ALA A O 1
ATOM 632 N N . SER A 1 82 ? -13.433 -2.357 16.399 1.00 98.12 82 SER A N 1
ATOM 633 C CA . SER A 1 82 ? -12.662 -1.491 17.294 1.00 98.12 82 SER A CA 1
ATOM 634 C C . SER A 1 82 ? -11.465 -0.891 16.544 1.00 98.12 82 SER A C 1
ATOM 636 O O . SER A 1 82 ? -10.881 -1.590 15.713 1.00 98.12 82 SER A O 1
ATOM 638 N N . PRO A 1 83 ? -11.033 0.352 16.842 1.00 97.50 83 PRO A N 1
ATOM 639 C CA . PRO A 1 83 ? -9.822 0.915 16.242 1.00 97.50 83 PRO A CA 1
ATOM 640 C C . PRO A 1 83 ? -8.554 0.104 16.558 1.00 97.50 83 PRO A C 1
ATOM 642 O O . PRO A 1 83 ? -7.649 0.067 15.728 1.00 97.50 83 PRO A O 1
ATOM 645 N N . ASP A 1 84 ? -8.521 -0.614 17.688 1.00 97.44 84 ASP A N 1
ATOM 646 C CA . ASP A 1 84 ? -7.406 -1.493 18.087 1.00 97.44 84 ASP A CA 1
ATOM 647 C C . ASP A 1 84 ? -7.245 -2.738 17.183 1.00 97.44 84 ASP A C 1
ATOM 649 O O . ASP A 1 84 ? -6.278 -3.490 17.317 1.00 97.44 84 ASP A O 1
ATOM 653 N N . GLU A 1 85 ? -8.186 -2.995 16.266 1.00 98.06 85 GLU A N 1
ATOM 654 C CA . GLU A 1 85 ? -8.047 -4.040 15.241 1.00 98.06 85 GLU A CA 1
ATOM 655 C C . GLU A 1 85 ? -7.181 -3.579 14.052 1.00 98.06 85 GLU A C 1
ATOM 657 O O . GLU A 1 85 ? -6.769 -4.404 13.232 1.00 98.06 85 GLU A O 1
ATOM 662 N N . ALA A 1 86 ? -6.868 -2.279 13.957 1.00 97.56 86 ALA A N 1
ATOM 663 C CA . ALA A 1 86 ? -5.982 -1.726 12.940 1.00 97.56 86 ALA A CA 1
ATOM 664 C C . ALA A 1 86 ? -4.523 -1.669 13.416 1.00 97.56 86 ALA A C 1
ATOM 666 O O . ALA A 1 86 ? -4.223 -1.366 14.568 1.00 97.56 86 ALA A O 1
ATOM 667 N N . LEU A 1 87 ? -3.585 -1.882 12.488 1.00 96.25 87 LEU A N 1
ATOM 668 C CA . LEU A 1 87 ? -2.157 -1.684 12.729 1.00 96.25 87 LEU A CA 1
ATOM 669 C C . LEU A 1 87 ? -1.560 -0.774 11.656 1.00 96.25 87 LEU A C 1
ATOM 671 O O . LEU A 1 87 ? -1.611 -1.073 10.463 1.00 96.25 87 LEU A O 1
ATOM 675 N N . PHE A 1 88 ? -0.930 0.315 12.096 1.00 96.38 88 PHE A N 1
ATOM 676 C CA . PHE A 1 88 ? -0.238 1.266 11.229 1.00 96.38 88 PHE A CA 1
ATOM 677 C C . PHE A 1 88 ? 1.277 1.118 11.377 1.00 96.38 88 PHE A C 1
ATOM 679 O O . PHE A 1 88 ? 1.819 1.174 12.478 1.00 96.38 88 PHE A O 1
ATOM 686 N N . TYR A 1 89 ? 1.977 0.957 10.254 1.00 95.19 89 TYR A N 1
ATOM 687 C CA . TYR A 1 89 ? 3.430 0.800 10.216 1.00 95.19 89 TYR A CA 1
ATOM 688 C C . TYR A 1 89 ? 4.077 1.907 9.378 1.00 95.19 89 TYR A C 1
ATOM 690 O O . TYR A 1 89 ? 3.736 2.102 8.210 1.00 95.19 89 TYR A O 1
ATOM 698 N N . THR A 1 90 ? 5.051 2.613 9.955 1.00 93.94 90 THR A N 1
ATOM 699 C CA . THR A 1 90 ? 5.880 3.603 9.255 1.00 93.94 90 THR A CA 1
ATOM 700 C C . THR A 1 90 ? 7.232 3.003 8.865 1.00 93.94 90 THR A C 1
ATOM 702 O O . THR A 1 90 ? 7.937 2.406 9.676 1.00 93.94 90 THR A O 1
ATOM 705 N N . SER A 1 91 ? 7.639 3.198 7.608 1.00 90.62 91 SER A N 1
ATOM 706 C CA . SER A 1 91 ? 8.991 2.846 7.163 1.00 90.62 91 SER A CA 1
ATOM 707 C C . SER A 1 91 ? 10.009 3.869 7.669 1.00 90.62 91 SER A C 1
ATOM 709 O O . SER A 1 91 ? 9.789 5.070 7.541 1.00 90.62 91 SER A O 1
ATOM 711 N N . GLY A 1 92 ? 11.183 3.411 8.115 1.00 89.56 92 GLY A N 1
ATOM 712 C CA . GLY A 1 92 ? 12.309 4.294 8.456 1.00 89.56 92 GLY A CA 1
ATOM 713 C C . GLY A 1 92 ? 12.882 5.096 7.275 1.00 89.56 92 GLY A C 1
ATOM 714 O O . GLY A 1 92 ? 13.746 5.940 7.482 1.00 89.56 92 GLY A O 1
ATOM 715 N N . ARG A 1 93 ? 12.426 4.840 6.038 1.00 87.25 93 ARG A N 1
ATOM 716 C CA . ARG A 1 93 ? 12.774 5.642 4.849 1.00 87.25 93 ARG A CA 1
ATOM 717 C C . ARG A 1 93 ? 11.809 6.802 4.588 1.00 87.25 93 ARG A C 1
ATOM 719 O O . ARG A 1 93 ? 12.091 7.639 3.737 1.00 87.25 93 ARG A O 1
ATOM 726 N N . THR A 1 94 ? 10.648 6.806 5.234 1.00 89.81 94 THR A N 1
ATOM 727 C CA . THR A 1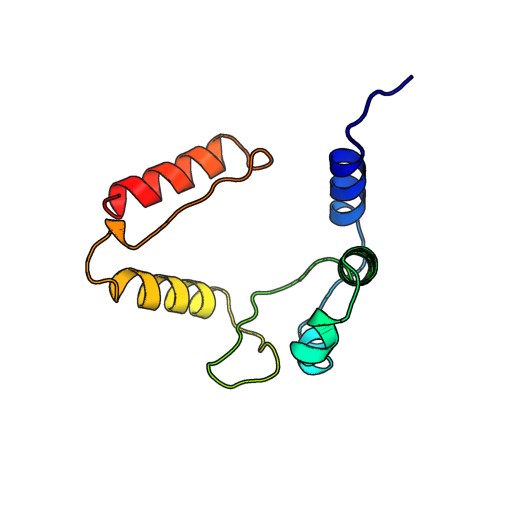 94 ? 9.643 7.861 5.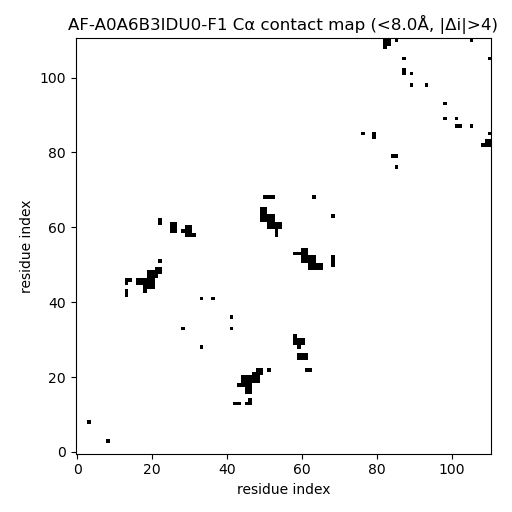079 1.00 89.81 94 THR A CA 1
ATOM 728 C C . THR A 1 94 ? 10.164 9.161 5.699 1.00 89.81 94 THR A C 1
ATOM 730 O O . THR A 1 94 ? 10.886 9.120 6.693 1.00 89.81 94 THR A O 1
ATOM 733 N N . SER A 1 95 ? 9.817 10.321 5.129 1.00 94.44 95 SER A N 1
ATOM 734 C CA . SER A 1 95 ? 10.200 11.607 5.727 1.00 94.44 95 SER A CA 1
ATOM 735 C C . SER A 1 95 ? 9.546 11.797 7.100 1.00 94.44 95 SER A C 1
ATOM 737 O O . SER A 1 95 ? 8.492 11.219 7.384 1.00 94.44 95 SER A O 1
ATOM 739 N N . ASN A 1 96 ? 10.137 12.645 7.944 1.00 96.31 96 ASN A N 1
ATOM 740 C CA . ASN A 1 96 ? 9.586 12.932 9.270 1.00 96.31 96 ASN A CA 1
ATOM 741 C C . ASN A 1 96 ? 8.171 13.520 9.189 1.00 96.31 96 ASN A C 1
ATOM 743 O O . ASN A 1 96 ? 7.330 13.204 10.022 1.00 96.31 96 ASN A O 1
ATOM 747 N N . GLU A 1 97 ? 7.886 14.336 8.178 1.00 97.38 97 GLU A N 1
ATOM 748 C CA . GLU A 1 97 ? 6.582 14.962 7.957 1.00 97.38 97 GLU A CA 1
ATOM 749 C C . GLU A 1 97 ? 5.526 13.923 7.575 1.00 97.38 97 GLU A C 1
ATOM 751 O O . GLU A 1 97 ? 4.444 13.895 8.157 1.00 97.38 97 GLU A O 1
ATOM 756 N N . ALA A 1 98 ? 5.841 13.024 6.638 1.00 96.81 98 ALA A N 1
ATOM 757 C CA . ALA A 1 98 ? 4.923 11.958 6.249 1.00 96.81 98 ALA A CA 1
ATOM 758 C C . ALA A 1 98 ? 4.714 10.947 7.391 1.00 96.81 98 ALA A C 1
ATOM 760 O O . ALA A 1 98 ? 3.589 10.504 7.623 1.00 96.81 98 ALA A O 1
ATOM 761 N N . ALA A 1 99 ? 5.764 10.632 8.157 1.00 97.00 99 ALA A N 1
ATOM 762 C CA . ALA A 1 99 ? 5.650 9.808 9.357 1.00 97.00 99 ALA A CA 1
ATOM 763 C C . ALA A 1 99 ? 4.796 10.491 10.441 1.00 97.00 99 ALA A C 1
ATOM 765 O O . ALA A 1 99 ? 3.960 9.836 11.064 1.00 97.00 99 ALA A O 1
ATOM 766 N N . PHE A 1 100 ? 4.956 11.806 10.629 1.00 97.19 100 PHE A N 1
ATOM 767 C CA . PHE A 1 100 ? 4.144 12.604 11.545 1.00 97.19 100 PHE A CA 1
ATOM 768 C C . PHE A 1 100 ? 2.661 12.604 11.150 1.00 97.19 100 PHE A C 1
ATOM 770 O O . PHE A 1 100 ? 1.803 12.458 12.020 1.00 97.19 100 PHE A O 1
ATOM 777 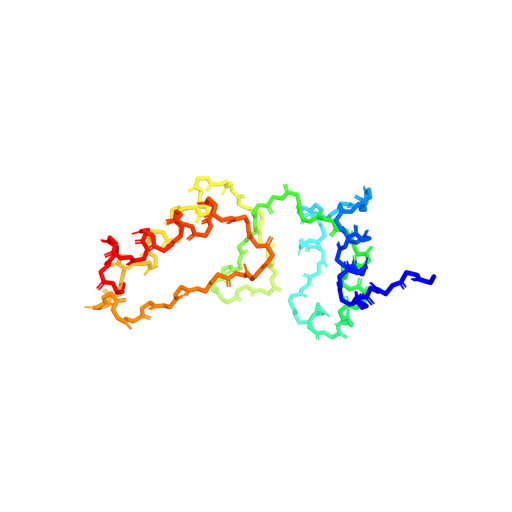N N . LEU A 1 101 ? 2.348 12.725 9.857 1.00 98.12 101 LEU A N 1
ATOM 778 C CA . LEU A 1 101 ? 0.968 12.657 9.375 1.00 98.12 101 LEU A CA 1
ATOM 779 C C . LEU A 1 101 ? 0.362 11.263 9.569 1.00 98.12 101 LEU A C 1
ATOM 781 O O . LEU A 1 101 ? -0.771 11.170 10.035 1.00 98.12 101 LEU A O 1
ATOM 785 N N . LEU A 1 102 ? 1.107 10.186 9.283 1.00 97.19 102 LEU A N 1
ATOM 786 C CA . LEU A 1 102 ? 0.587 8.825 9.460 1.00 97.19 102 LEU A CA 1
ATOM 787 C C . LEU A 1 102 ? 0.324 8.494 10.935 1.00 97.19 102 LEU A C 1
ATOM 789 O O . LEU A 1 102 ? -0.715 7.923 11.249 1.00 97.19 102 LEU A O 1
ATOM 793 N N . GLN A 1 103 ? 1.219 8.884 11.851 1.00 97.06 103 GLN A N 1
ATOM 794 C CA . GLN A 1 103 ? 0.981 8.657 13.283 1.00 97.06 103 GLN A CA 1
ATOM 795 C C . GLN A 1 103 ? -0.161 9.521 13.832 1.00 97.06 103 GLN A C 1
ATOM 797 O O . GLN A 1 103 ? -0.877 9.075 14.722 1.00 97.06 103 GLN A O 1
ATOM 802 N N . LEU A 1 104 ? -0.353 10.741 13.309 1.00 98.19 104 LEU A N 1
ATOM 803 C CA . LEU A 1 104 ? -1.479 11.584 13.711 1.00 98.19 104 LEU A CA 1
ATOM 804 C C . LEU A 1 104 ? -2.788 10.947 13.245 1.00 98.19 104 LEU A C 1
ATOM 806 O O . LEU A 1 104 ? -3.713 10.833 14.035 1.00 98.19 104 LEU A O 1
ATOM 810 N N . PHE A 1 105 ? -2.829 10.469 11.999 1.00 98.00 105 PHE A N 1
ATOM 811 C CA . PHE A 1 105 ? -3.972 9.734 11.466 1.00 98.00 105 PHE A CA 1
ATOM 812 C C . PHE A 1 105 ? -4.320 8.504 12.313 1.00 98.00 105 PHE A C 1
ATOM 814 O O . PHE A 1 105 ? -5.479 8.344 12.671 1.00 98.00 105 PHE A O 1
ATOM 821 N N . ALA A 1 106 ? -3.336 7.677 12.685 1.00 97.50 106 ALA A N 1
ATOM 822 C CA . ALA A 1 106 ? -3.566 6.504 13.534 1.00 97.50 106 ALA A CA 1
ATOM 823 C C . ALA A 1 106 ? -4.177 6.875 14.901 1.00 97.50 106 ALA A C 1
ATOM 825 O O . ALA A 1 106 ? -5.158 6.272 15.330 1.00 97.50 106 ALA A O 1
ATOM 826 N N . ARG A 1 107 ? -3.659 7.936 15.538 1.00 97.75 107 ARG A N 1
ATOM 827 C CA . ARG A 1 107 ? -4.175 8.425 16.826 1.00 97.75 107 ARG A CA 1
ATOM 828 C C . ARG A 1 107 ? -5.586 8.997 16.727 1.00 97.75 107 ARG A C 1
ATOM 830 O O . ARG A 1 107 ? -6.390 8.766 17.621 1.00 97.75 107 ARG A O 1
ATOM 837 N N . GLU A 1 108 ? -5.887 9.734 15.659 1.00 97.94 108 GLU A N 1
ATOM 838 C CA . GLU A 1 108 ? -7.238 10.252 15.397 1.00 97.94 108 GLU A CA 1
ATOM 839 C C . GLU A 1 108 ? -8.215 9.131 15.005 1.00 97.94 108 GLU A C 1
ATOM 841 O O . GLU A 1 108 ? -9.404 9.225 15.297 1.00 97.94 108 GLU A O 1
ATOM 846 N N . PHE A 1 109 ? -7.723 8.054 14.381 1.00 97.88 109 PHE A N 1
ATOM 847 C CA . PHE A 1 109 ? -8.506 6.842 14.132 1.00 97.88 109 PHE A CA 1
ATOM 848 C C . PHE A 1 109 ? -8.870 6.122 15.441 1.00 97.88 109 PHE A C 1
ATOM 850 O O . PHE A 1 109 ? -9.956 5.555 15.541 1.00 97.88 109 PHE A O 1
ATOM 857 N N . GLY A 1 110 ? -8.008 6.214 16.460 1.00 97.62 110 GLY A N 1
ATOM 858 C CA . GLY A 1 110 ? -8.324 5.828 17.836 1.00 97.62 110 GLY A CA 1
ATOM 859 C C . GLY A 1 110 ? -7.460 4.713 18.424 1.00 97.62 110 GLY A C 1
ATOM 860 O O . GLY A 1 110 ? -7.897 4.103 19.397 1.00 97.62 110 GLY A O 1
ATOM 861 N N . THR A 1 111 ? -6.274 4.454 17.858 1.00 93.44 111 THR A N 1
ATOM 862 C CA . THR A 1 111 ? -5.301 3.451 18.337 1.00 93.44 111 THR A CA 1
ATOM 863 C C . THR A 1 111 ? -3.880 4.007 18.462 1.00 93.44 111 THR A C 1
ATOM 865 O O . THR A 1 111 ? -3.583 5.100 17.920 1.00 93.44 111 THR A O 1
#

Sequence (111 aa):
TAEFCENGAKAVAEEATLRRVTPDFFAAHPVADLAERSGYWLGQQGRITQPVYLPEGADRYEAITWERAFAVIAEELTALASPDEALFYTSGRTSNEAAFLLQLFAREFGT

Radius of gyration: 17.29 Å; Cα contacts (8 Å, |Δi|>4): 91; chains: 1; bounding box: 52×33×37 Å

Nearest PDB structures (foldseek):
  4eda-assembly1_B  TM=2.998E-01  e=8.420E+00  Influenza A virus (A/Korea/01/2009(H1N1))